Protein AF-A0A9R1CWR4-F1 (afdb_monomer)

Organism: NCBI:txid2854755

Sequence (150 aa):
MGAYIARQPNGLLCRFSSSVDAVTHYNYSEEEYIELCAERAREEARRNLQDPHFIKPFDRVVDDVRFDNITYEEWVKQAGEMGYTEPDWKFKPGDWVIVHSDNDNTDGHEGKVWKSSKDKDGRIRVEVFIEELEGSWLFDESELTIKDEP

Structure (mmCIF, N/CA/C/O backbone):
data_AF-A0A9R1CWR4-F1
#
_entry.id   AF-A0A9R1CWR4-F1
#
loop_
_atom_site.group_PDB
_atom_site.id
_atom_site.type_symbol
_atom_site.label_atom_id
_atom_site.label_alt_id
_atom_site.label_comp_id
_atom_site.label_asym_id
_atom_site.label_entity_id
_atom_site.label_seq_id
_atom_site.pdbx_PDB_ins_code
_atom_site.Cartn_x
_atom_site.Cartn_y
_atom_site.Cartn_z
_atom_site.occupancy
_atom_site.B_iso_or_equiv
_atom_site.auth_seq_id
_atom_site.auth_comp_id
_atom_site.auth_asym_id
_atom_site.auth_atom_id
_atom_site.pdbx_PDB_model_num
ATOM 1 N N . MET A 1 1 ? -23.815 3.419 8.823 1.00 53.97 1 MET A N 1
ATOM 2 C CA . MET A 1 1 ? -24.052 4.620 9.654 1.00 53.97 1 MET A CA 1
ATOM 3 C C . MET A 1 1 ? -24.084 4.209 11.101 1.00 53.97 1 MET A C 1
ATOM 5 O O . MET A 1 1 ? -24.688 3.192 11.421 1.00 53.97 1 MET A O 1
ATOM 9 N N . GLY A 1 2 ? -23.302 4.934 11.892 1.00 73.19 2 GLY A N 1
ATOM 10 C CA . GLY A 1 2 ? -22.619 4.421 13.065 1.00 73.19 2 GLY A CA 1
ATOM 11 C C . GLY A 1 2 ? -23.254 4.814 14.385 1.00 73.19 2 GLY A C 1
ATOM 12 O O . GLY A 1 2 ? -24.104 5.694 14.476 1.00 73.19 2 GLY A O 1
ATOM 13 N N . ALA A 1 3 ? -22.796 4.111 15.409 1.00 90.88 3 ALA A N 1
ATOM 14 C CA . ALA A 1 3 ? -23.091 4.412 16.792 1.00 90.88 3 ALA A CA 1
ATOM 15 C C . ALA A 1 3 ? -22.647 5.827 17.188 1.00 90.88 3 ALA A C 1
ATOM 17 O O . ALA A 1 3 ? -21.696 6.364 16.619 1.00 90.88 3 ALA A O 1
ATOM 18 N N . TYR A 1 4 ? -23.286 6.383 18.214 1.00 95.25 4 TYR A N 1
ATOM 19 C CA . TYR A 1 4 ? -22.871 7.636 18.844 1.00 95.25 4 TYR A CA 1
ATOM 20 C C . TYR A 1 4 ? -22.778 7.483 20.361 1.00 95.25 4 TYR A C 1
ATOM 22 O O . TYR A 1 4 ? -23.334 6.548 20.948 1.00 95.25 4 TYR A O 1
ATOM 30 N N . ILE A 1 5 ? -22.057 8.416 20.982 1.00 97.12 5 ILE A N 1
ATOM 31 C CA . ILE A 1 5 ? -21.840 8.474 22.426 1.00 97.12 5 ILE A CA 1
ATOM 32 C C . ILE A 1 5 ? -22.670 9.600 23.015 1.00 97.12 5 ILE A C 1
ATOM 34 O O . ILE A 1 5 ? -22.714 10.699 22.466 1.00 97.12 5 ILE A O 1
ATOM 38 N N . ALA A 1 6 ? -23.341 9.314 24.123 1.00 97.38 6 ALA A N 1
ATOM 39 C CA . ALA A 1 6 ? -24.137 10.278 24.858 1.00 97.38 6 ALA A CA 1
ATOM 40 C C . ALA A 1 6 ? -23.720 10.288 26.327 1.00 97.38 6 ALA A C 1
ATOM 42 O O . ALA A 1 6 ? -23.384 9.249 26.902 1.00 97.38 6 ALA A O 1
ATOM 43 N N . ARG A 1 7 ? -23.773 11.472 26.939 1.00 98.19 7 ARG A N 1
ATOM 44 C CA . ARG A 1 7 ? -23.628 11.609 28.385 1.00 98.19 7 ARG A CA 1
ATOM 45 C C . ARG A 1 7 ? -24.960 11.270 29.048 1.00 98.19 7 ARG A C 1
ATOM 47 O O . ARG A 1 7 ? -26.018 11.740 28.634 1.00 98.19 7 ARG A O 1
ATOM 54 N N . GLN A 1 8 ? -24.897 10.425 30.057 1.00 97.94 8 GLN A N 1
ATOM 55 C CA . GLN A 1 8 ? -26.029 9.955 30.830 1.00 97.94 8 GLN A CA 1
ATOM 56 C C . GLN A 1 8 ? -26.412 10.969 31.920 1.00 97.94 8 GLN A C 1
ATOM 58 O O . GLN A 1 8 ? -25.582 11.789 32.320 1.00 97.94 8 GLN A O 1
ATOM 63 N N . PRO A 1 9 ? -27.632 10.880 32.486 1.00 98.25 9 PRO A N 1
ATOM 64 C CA . PRO A 1 9 ? -28.046 11.730 33.606 1.00 98.25 9 PRO A CA 1
ATOM 65 C C . PRO A 1 9 ? -27.160 11.620 34.858 1.00 98.25 9 PRO A C 1
ATOM 67 O O . PRO A 1 9 ? -27.104 12.557 35.646 1.00 98.25 9 PRO A O 1
ATOM 70 N N . ASN A 1 10 ? -26.461 10.495 35.043 1.00 97.25 10 ASN A N 1
ATOM 71 C CA . ASN A 1 10 ? -25.510 10.281 36.141 1.00 97.25 10 ASN A CA 1
ATOM 72 C C . ASN A 1 10 ? -24.095 10.836 35.845 1.00 97.25 10 ASN A C 1
ATOM 74 O O . ASN A 1 10 ? -23.200 10.665 36.666 1.00 97.25 10 ASN A O 1
ATOM 78 N N . GLY A 1 11 ? -23.880 11.475 34.688 1.00 97.25 11 GLY A N 1
ATOM 79 C CA . GLY A 1 11 ? -22.600 12.056 34.267 1.00 97.25 11 GLY A CA 1
ATOM 80 C C . GLY A 1 11 ? -21.670 11.122 33.480 1.00 97.25 11 GLY A C 1
ATOM 81 O O . GLY A 1 11 ? -20.752 11.622 32.823 1.00 97.25 11 GLY A O 1
ATOM 82 N N . LEU A 1 12 ? -21.929 9.809 33.490 1.00 98.31 12 LEU A N 1
ATOM 83 C CA . LEU A 1 12 ? -21.162 8.791 32.762 1.00 98.31 12 LEU A CA 1
ATOM 84 C C . LEU A 1 12 ? -21.558 8.735 31.279 1.00 98.31 12 LEU A C 1
ATOM 86 O O . LEU A 1 12 ? -22.440 9.461 30.821 1.00 98.31 12 LEU A O 1
ATOM 90 N N . LEU A 1 13 ? -20.896 7.885 30.503 1.00 98.31 13 LEU A N 1
ATOM 91 C CA . LEU A 1 13 ? -21.118 7.715 29.072 1.00 98.31 13 LEU A CA 1
ATOM 92 C C . LEU A 1 13 ? -21.941 6.464 28.757 1.00 98.31 13 LEU A C 1
ATOM 94 O O . LEU A 1 13 ? -21.859 5.430 29.427 1.00 98.31 13 LEU A O 1
ATOM 98 N N . CYS A 1 14 ? -22.702 6.542 27.669 1.00 97.62 14 CYS A N 1
ATOM 99 C CA . CYS A 1 14 ? -23.254 5.382 26.988 1.00 97.62 14 CYS A CA 1
ATOM 100 C C . CYS A 1 14 ? -23.054 5.458 25.474 1.00 97.62 14 CYS A C 1
ATOM 102 O O . CYS A 1 14 ? -22.902 6.533 24.897 1.00 97.62 14 CYS A O 1
ATOM 104 N N . ARG A 1 15 ? -23.086 4.293 24.827 1.00 96.56 15 ARG A N 1
ATOM 105 C CA . ARG A 1 15 ? -23.042 4.127 23.375 1.00 96.56 15 ARG A CA 1
ATOM 106 C C . ARG A 1 15 ? -24.380 3.611 22.873 1.00 96.56 15 ARG A C 1
ATOM 108 O O . ARG A 1 15 ? -24.766 2.494 23.221 1.00 96.56 15 ARG A O 1
ATOM 115 N N . PHE A 1 16 ? -25.036 4.382 22.014 1.00 96.75 16 PHE A N 1
ATOM 116 C CA . PHE A 1 16 ? -26.197 3.936 21.247 1.00 96.75 16 PHE A CA 1
ATOM 117 C C . PHE A 1 16 ? -25.746 3.394 19.894 1.00 96.75 16 PHE A C 1
ATOM 119 O O . PHE A 1 16 ? -24.901 3.998 19.236 1.00 96.75 16 PHE A O 1
ATOM 126 N N . SER A 1 17 ? -26.301 2.262 19.472 1.00 95.94 17 SER A N 1
ATOM 127 C CA . SER A 1 17 ? -25.960 1.601 18.217 1.00 95.94 17 SER A CA 1
ATOM 128 C C . SER A 1 17 ? -27.175 1.510 17.307 1.00 95.94 17 SER A C 1
ATOM 130 O O . SER A 1 17 ? -28.089 0.745 17.590 1.00 95.94 17 SER A O 1
ATOM 132 N N . SER A 1 18 ? -27.126 2.200 16.169 1.00 95.50 18 SER A N 1
ATOM 133 C CA . SER A 1 18 ? -28.131 2.120 15.097 1.00 95.50 18 SER A CA 1
ATOM 134 C C . SER A 1 18 ? -28.237 0.735 14.449 1.00 95.50 18 SER A C 1
ATOM 136 O O . SER A 1 18 ? -29.243 0.423 13.834 1.00 95.50 18 SER A O 1
ATOM 138 N N . SER A 1 19 ? -27.217 -0.122 14.567 1.00 94.00 19 SER A N 1
ATOM 139 C CA . SER A 1 19 ? -27.293 -1.499 14.047 1.00 94.00 19 SER A CA 1
ATOM 140 C C . SER A 1 19 ? -28.264 -2.393 14.824 1.00 94.00 19 SER A C 1
ATOM 142 O O . SER A 1 19 ? -28.707 -3.403 14.292 1.00 94.00 19 SER A O 1
ATOM 144 N N . VAL A 1 20 ? -28.532 -2.067 16.091 1.00 94.12 20 VAL A N 1
ATOM 145 C CA . VAL A 1 20 ? -29.401 -2.855 16.987 1.00 94.12 20 VAL A CA 1
ATOM 146 C C . VAL A 1 20 ? -30.463 -1.985 17.664 1.00 94.12 20 VAL A C 1
ATOM 148 O O . VAL A 1 20 ? -31.127 -2.445 18.585 1.00 94.12 20 VAL A O 1
ATOM 151 N N . ASP A 1 21 ? -30.564 -0.719 17.249 1.00 95.12 21 ASP A N 1
ATOM 152 C CA . ASP A 1 21 ? -31.439 0.320 17.801 1.00 95.12 21 ASP A CA 1
ATOM 153 C C . ASP A 1 21 ? -31.477 0.376 19.338 1.00 95.12 21 ASP A C 1
ATOM 155 O O . ASP A 1 21 ? -32.515 0.609 19.958 1.00 95.12 21 ASP A O 1
ATOM 159 N N . ALA A 1 22 ? -30.321 0.161 19.974 1.00 96.62 22 ALA A N 1
ATOM 160 C CA . ALA A 1 22 ? -30.223 0.023 21.422 1.00 96.62 22 ALA A CA 1
ATOM 161 C C . ALA A 1 22 ? -28.911 0.568 22.000 1.00 96.62 22 ALA A C 1
ATOM 163 O O . ALA A 1 22 ? -27.894 0.722 21.313 1.00 96.62 22 ALA A O 1
ATOM 164 N N . VAL A 1 23 ? -28.931 0.831 23.310 1.00 96.69 23 VAL A N 1
ATOM 165 C CA . VAL A 1 23 ? -27.729 1.125 24.098 1.00 96.69 23 VAL A CA 1
ATOM 166 C C . VAL A 1 23 ? -26.941 -0.167 24.299 1.00 96.69 23 VAL A C 1
ATOM 168 O O . VAL A 1 23 ? -27.476 -1.144 24.810 1.00 96.69 23 VAL A O 1
ATOM 171 N N . THR A 1 24 ? -25.664 -0.173 23.914 1.00 94.69 24 THR A N 1
ATOM 172 C CA . THR A 1 24 ? -24.816 -1.379 23.974 1.00 94.69 24 THR A CA 1
ATOM 173 C C . THR A 1 24 ? -23.740 -1.314 25.058 1.00 94.69 24 THR A C 1
ATOM 175 O O . THR A 1 24 ? -23.242 -2.345 25.481 1.00 94.69 24 THR A O 1
ATOM 178 N N . HIS A 1 25 ? -23.348 -0.110 25.479 1.00 94.75 25 HIS A N 1
ATOM 179 C CA . HIS A 1 25 ? -22.394 0.133 26.570 1.00 94.75 25 HIS A CA 1
ATOM 180 C C . HIS A 1 25 ? -22.926 1.321 27.356 1.00 94.75 25 HIS A C 1
ATOM 182 O O . HIS A 1 25 ? -23.370 2.291 26.743 1.00 94.75 25 HIS A O 1
ATOM 188 N N . TYR A 1 26 ? -22.942 1.247 28.678 1.00 97.19 26 TYR A N 1
ATOM 189 C CA . TYR A 1 26 ? -23.555 2.258 29.533 1.00 97.19 26 TYR A CA 1
ATOM 190 C C . TYR A 1 26 ? -22.841 2.306 30.880 1.00 97.19 26 TYR A C 1
ATOM 192 O O . TYR A 1 26 ? -22.257 1.307 31.287 1.00 97.19 26 TYR A O 1
ATOM 200 N N . ASN A 1 27 ? -22.916 3.451 31.561 1.00 97.69 27 ASN A N 1
ATOM 201 C CA . ASN A 1 27 ? -22.202 3.724 32.810 1.00 97.69 27 ASN A CA 1
ATOM 202 C C . ASN A 1 27 ? -20.674 3.625 32.676 1.00 97.69 27 ASN A C 1
ATOM 204 O O . ASN A 1 27 ? -20.017 3.173 33.604 1.00 97.69 27 ASN A O 1
ATOM 208 N N . TYR A 1 28 ? -20.124 4.043 31.538 1.00 97.44 28 TYR A N 1
ATOM 209 C CA . TYR A 1 28 ? -18.676 4.092 31.338 1.00 97.44 28 TYR A CA 1
ATOM 210 C C . TYR A 1 28 ? -18.118 5.450 31.773 1.00 97.44 28 TYR A C 1
ATOM 212 O O . TYR A 1 28 ? -18.699 6.487 31.445 1.00 97.44 28 TYR A O 1
ATOM 220 N N . SER A 1 29 ? -16.972 5.472 32.448 1.00 97.94 29 SER A N 1
ATOM 221 C CA . SER A 1 29 ? -16.134 6.672 32.510 1.00 97.94 29 SER A CA 1
ATOM 222 C C . SER A 1 29 ? -15.558 7.000 31.124 1.00 97.94 29 SER A C 1
ATOM 224 O O . SER A 1 29 ? -15.660 6.214 30.174 1.00 97.94 29 SER A O 1
ATOM 226 N N . GLU A 1 30 ? -14.955 8.180 30.983 1.00 96.88 30 GLU A N 1
ATOM 227 C CA . GLU A 1 30 ? -14.272 8.547 29.739 1.00 96.88 30 GLU A CA 1
ATOM 228 C C . GLU A 1 30 ? -13.089 7.597 29.470 1.00 96.88 30 GLU A C 1
ATOM 230 O O . GLU A 1 30 ? -12.936 7.100 28.355 1.00 96.88 30 GLU A O 1
ATOM 235 N N . GLU A 1 31 ? -12.326 7.248 30.508 1.00 97.94 31 GLU A N 1
ATOM 236 C CA . GLU A 1 31 ? -11.199 6.311 30.458 1.00 97.94 31 GLU A CA 1
ATOM 237 C C . GLU A 1 31 ? -11.637 4.885 30.120 1.00 97.94 31 GLU A C 1
ATOM 239 O O . GLU A 1 31 ? -11.027 4.249 29.263 1.00 97.94 31 GLU A O 1
ATOM 244 N N . GLU A 1 32 ? -12.709 4.382 30.741 1.00 97.50 32 GLU A N 1
ATOM 245 C CA . GLU A 1 32 ? -13.233 3.047 30.431 1.00 97.50 32 GLU A CA 1
ATOM 246 C C . GLU A 1 32 ? -13.685 2.964 28.967 1.00 97.50 32 GLU A C 1
ATOM 248 O O . GLU A 1 32 ? -13.500 1.941 28.304 1.00 97.50 32 GLU A O 1
ATOM 253 N N . TYR A 1 33 ? -14.282 4.040 28.438 1.00 95.44 33 TYR A N 1
ATOM 254 C CA . TYR A 1 33 ? -14.708 4.076 27.043 1.00 95.44 33 TYR A CA 1
ATOM 255 C C . TYR A 1 33 ? -13.508 4.124 26.083 1.00 95.44 33 TYR A C 1
ATOM 257 O O . TYR A 1 33 ? -13.517 3.443 25.052 1.00 95.44 33 TYR A O 1
ATOM 265 N N . ILE A 1 34 ? -12.463 4.886 26.425 1.00 97.44 34 ILE A N 1
ATOM 266 C CA . ILE A 1 34 ? -11.194 4.904 25.685 1.00 97.44 34 ILE A CA 1
ATOM 267 C C . ILE A 1 34 ? -10.560 3.511 25.674 1.00 97.44 34 ILE A C 1
ATOM 269 O O . ILE A 1 34 ? -10.184 3.035 24.601 1.00 97.44 34 ILE A O 1
ATOM 273 N N . GLU A 1 35 ? -10.490 2.830 26.820 1.00 97.75 35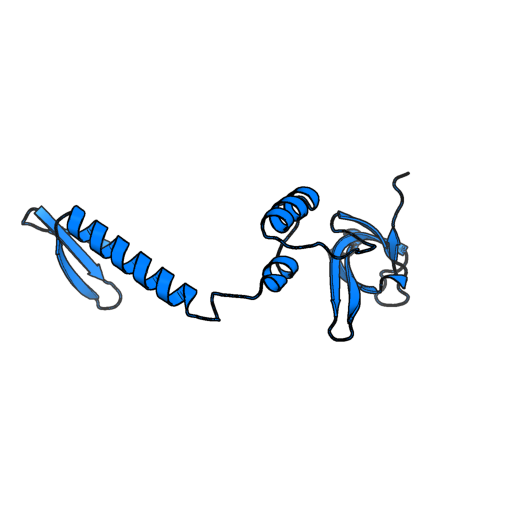 GLU A N 1
ATOM 274 C CA . GLU A 1 35 ? -9.886 1.496 26.897 1.00 97.75 35 GLU A CA 1
ATOM 275 C C . GLU A 1 35 ? -10.683 0.472 26.083 1.00 97.75 35 GLU A C 1
ATOM 277 O O . GLU A 1 35 ? -10.090 -0.292 25.326 1.00 97.75 35 GLU A O 1
ATOM 282 N N . LEU A 1 36 ? -12.020 0.524 26.122 1.00 93.94 36 LEU A N 1
ATOM 283 C CA . LEU A 1 36 ? -12.873 -0.305 25.263 1.00 93.94 36 LEU A CA 1
ATOM 284 C C . LEU A 1 36 ? -12.558 -0.099 23.771 1.00 93.94 36 LEU A C 1
ATOM 286 O O . LEU A 1 36 ? -12.534 -1.055 22.992 1.00 93.94 36 LEU A O 1
ATOM 290 N N . CYS A 1 37 ? -12.345 1.149 23.347 1.00 95.12 37 CYS A N 1
ATOM 291 C CA . CYS A 1 37 ? -11.997 1.453 21.959 1.00 95.12 37 CYS A CA 1
ATOM 292 C C . CYS A 1 37 ? -10.597 0.939 21.609 1.00 95.12 37 CYS A C 1
ATOM 294 O O . CYS A 1 37 ? -10.408 0.361 20.538 1.00 95.12 37 CYS A O 1
ATOM 296 N N . ALA A 1 38 ? -9.638 1.105 22.519 1.00 97.62 38 ALA A N 1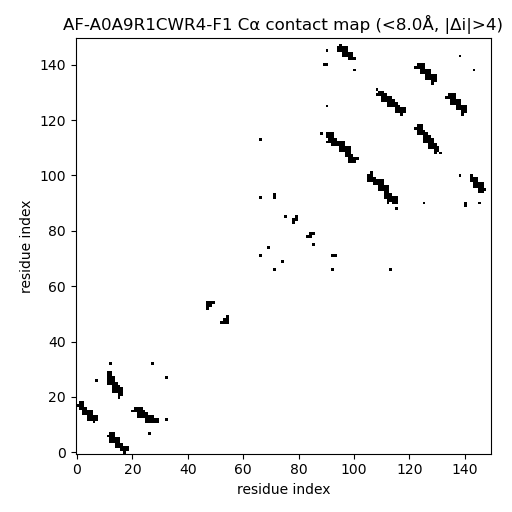
ATOM 297 C CA . ALA A 1 38 ? -8.278 0.622 22.345 1.00 97.62 38 ALA A CA 1
ATOM 298 C C . ALA A 1 38 ? -8.229 -0.911 22.266 1.00 97.62 38 ALA A C 1
ATOM 300 O O . ALA A 1 38 ? -7.575 -1.460 21.382 1.00 97.62 38 ALA A O 1
ATOM 301 N N . GLU A 1 39 ? -8.951 -1.618 23.136 1.00 97.19 39 GLU A N 1
ATOM 302 C CA . GLU A 1 39 ? -9.062 -3.077 23.109 1.00 97.19 39 GLU A CA 1
ATOM 303 C C . GLU A 1 39 ? -9.655 -3.568 21.786 1.00 97.19 39 GLU A C 1
ATOM 305 O O . GLU A 1 39 ? -9.060 -4.427 21.134 1.00 97.19 39 GLU A O 1
ATOM 310 N N . ARG A 1 40 ? -10.751 -2.957 21.321 1.00 94.62 40 ARG A N 1
ATOM 311 C CA . ARG A 1 40 ? -11.352 -3.294 20.022 1.00 94.62 40 ARG A CA 1
ATOM 312 C C . ARG A 1 40 ? -10.402 -3.085 18.854 1.00 94.62 40 ARG A C 1
ATOM 314 O O . ARG A 1 40 ? -10.284 -3.975 18.017 1.00 94.62 40 ARG A O 1
ATOM 321 N N . ALA A 1 41 ? -9.709 -1.949 18.814 1.00 96.88 41 ALA A N 1
ATOM 322 C CA . ALA A 1 41 ? -8.733 -1.668 17.768 1.00 96.88 41 ALA A CA 1
ATOM 323 C C . ALA A 1 41 ? -7.576 -2.683 17.790 1.00 96.88 41 ALA A C 1
ATOM 325 O O . ALA A 1 41 ? -7.135 -3.145 16.739 1.00 96.88 41 ALA A O 1
ATOM 326 N N . ARG A 1 42 ? -7.113 -3.093 18.981 1.00 98.19 42 ARG A N 1
ATOM 327 C CA . ARG A 1 42 ? -6.090 -4.142 19.128 1.00 98.19 42 ARG A CA 1
ATOM 328 C C . ARG A 1 42 ? -6.599 -5.505 18.660 1.00 98.19 42 ARG A C 1
ATOM 330 O O . ARG A 1 42 ? -5.853 -6.228 18.003 1.00 98.19 42 ARG A O 1
ATOM 337 N N . GLU A 1 43 ? -7.832 -5.881 18.992 1.00 97.25 43 GLU A N 1
ATOM 338 C CA . GLU A 1 43 ? -8.436 -7.125 18.504 1.00 97.25 43 GLU A CA 1
ATOM 339 C C . GLU A 1 43 ? -8.588 -7.135 16.986 1.00 97.25 43 GLU A C 1
ATOM 341 O O . GLU A 1 43 ? -8.241 -8.125 16.345 1.00 97.25 43 GLU A O 1
ATOM 346 N N . GLU A 1 44 ? -9.088 -6.044 16.410 1.00 96.38 44 GLU A N 1
ATOM 347 C CA . GLU A 1 44 ? -9.233 -5.892 14.965 1.00 96.38 44 GLU A CA 1
ATOM 348 C C . GLU A 1 44 ? -7.876 -5.984 14.267 1.00 96.38 44 GLU A C 1
ATOM 350 O O . GLU A 1 44 ? -7.719 -6.781 13.346 1.00 96.38 44 GLU A O 1
ATOM 355 N N . ALA A 1 45 ? -6.859 -5.281 14.774 1.00 97.06 45 ALA A N 1
ATOM 356 C CA . ALA A 1 45 ? -5.499 -5.383 14.259 1.00 97.06 45 ALA A CA 1
ATOM 357 C C . ALA A 1 45 ? -4.979 -6.829 14.305 1.00 97.06 45 ALA A C 1
ATOM 359 O O . ALA A 1 45 ? -4.441 -7.320 13.317 1.00 97.06 45 ALA A O 1
ATOM 360 N N . ARG A 1 46 ? -5.185 -7.553 15.416 1.00 97.06 46 ARG A N 1
ATOM 361 C CA . ARG A 1 46 ? -4.801 -8.973 15.522 1.00 97.06 46 ARG A CA 1
ATOM 362 C C . ARG A 1 46 ? -5.531 -9.849 14.506 1.00 97.06 46 ARG A C 1
ATOM 364 O O . ARG A 1 46 ? -4.893 -10.718 13.922 1.00 97.06 46 ARG A O 1
ATOM 371 N N . ARG A 1 47 ? -6.835 -9.633 14.292 1.00 96.12 47 ARG A N 1
ATOM 372 C CA . ARG A 1 47 ? -7.617 -10.371 13.285 1.00 96.12 47 ARG A CA 1
ATOM 373 C C . ARG A 1 47 ? -7.094 -10.092 11.879 1.00 96.12 47 ARG A C 1
ATOM 375 O O . ARG A 1 47 ? -6.833 -11.040 11.150 1.00 96.12 47 ARG A O 1
ATOM 382 N N . ASN A 1 48 ? -6.850 -8.828 11.540 1.00 96.06 48 ASN A N 1
ATOM 383 C CA . ASN A 1 48 ? -6.312 -8.442 10.235 1.00 96.06 48 ASN A CA 1
ATOM 384 C C . ASN A 1 48 ? -4.937 -9.080 9.989 1.00 96.06 48 ASN A C 1
ATOM 386 O O . ASN A 1 48 ? -4.692 -9.613 8.915 1.00 96.06 48 ASN A O 1
ATOM 390 N N . LEU A 1 49 ? -4.061 -9.108 10.998 1.00 96.19 49 LEU A N 1
ATOM 391 C CA . LEU A 1 49 ? -2.744 -9.751 10.892 1.00 96.19 49 LEU A CA 1
ATOM 392 C C . LEU A 1 49 ? -2.809 -11.281 10.715 1.00 96.19 49 LEU A C 1
ATOM 394 O O . LEU A 1 49 ? -1.831 -11.880 10.274 1.00 96.19 49 LEU A O 1
ATOM 398 N N . GLN A 1 50 ? -3.923 -11.923 11.072 1.00 94.19 50 GLN A N 1
ATOM 399 C CA . GLN A 1 50 ? -4.130 -13.369 10.924 1.00 94.19 50 GLN A CA 1
ATOM 400 C C . GLN A 1 50 ? -4.885 -13.743 9.645 1.00 94.19 50 GLN A C 1
ATOM 402 O O . GLN A 1 50 ? -4.924 -14.919 9.286 1.00 94.19 50 GLN A O 1
ATOM 407 N N . ASP A 1 51 ? -5.490 -12.770 8.968 1.00 93.12 51 ASP A N 1
ATOM 408 C CA . ASP A 1 51 ? -6.315 -12.987 7.789 1.00 93.12 51 ASP A CA 1
ATOM 409 C C . ASP A 1 51 ? -5.492 -12.750 6.500 1.00 93.12 51 ASP A C 1
ATOM 411 O O . ASP A 1 51 ? -5.068 -11.620 6.225 1.00 93.12 51 ASP A O 1
ATOM 415 N N . PRO A 1 52 ? -5.289 -13.783 5.654 1.00 90.06 52 PRO A N 1
ATOM 416 C CA . PRO A 1 52 ? -4.606 -13.658 4.359 1.00 90.06 52 PRO A CA 1
ATOM 417 C C . PRO A 1 52 ? -5.295 -12.694 3.376 1.00 90.06 52 PRO A C 1
ATOM 419 O O . PRO A 1 52 ? -4.742 -12.318 2.334 1.00 90.06 52 PRO A O 1
ATOM 422 N N . HIS A 1 53 ? -6.537 -12.294 3.653 1.00 90.44 53 HIS A N 1
ATOM 423 C CA . HIS A 1 53 ? -7.179 -11.223 2.915 1.00 90.44 53 HIS A CA 1
ATOM 424 C C . HIS A 1 53 ? -6.481 -9.876 3.141 1.00 90.44 53 HIS A C 1
ATOM 426 O O . HIS A 1 53 ? -6.336 -9.124 2.180 1.00 90.44 53 HIS A O 1
ATOM 432 N N . PHE A 1 54 ? -6.003 -9.604 4.355 1.00 92.25 54 PHE A N 1
ATOM 433 C CA . PHE A 1 54 ? -5.356 -8.342 4.719 1.00 92.25 54 PHE A CA 1
ATOM 434 C C . PHE A 1 54 ? -3.829 -8.410 4.628 1.00 92.25 54 PHE A C 1
ATOM 436 O O . PHE A 1 54 ? -3.198 -7.408 4.303 1.00 92.25 54 PHE A O 1
ATOM 443 N N . ILE A 1 55 ? -3.228 -9.584 4.846 1.00 94.44 55 ILE A N 1
ATOM 444 C CA . ILE A 1 55 ? -1.786 -9.792 4.660 1.00 94.44 55 ILE A CA 1
ATOM 445 C C . ILE A 1 55 ? -1.516 -10.340 3.262 1.00 94.44 55 ILE A C 1
ATOM 447 O O . ILE A 1 55 ? -1.673 -11.531 2.994 1.00 94.44 55 ILE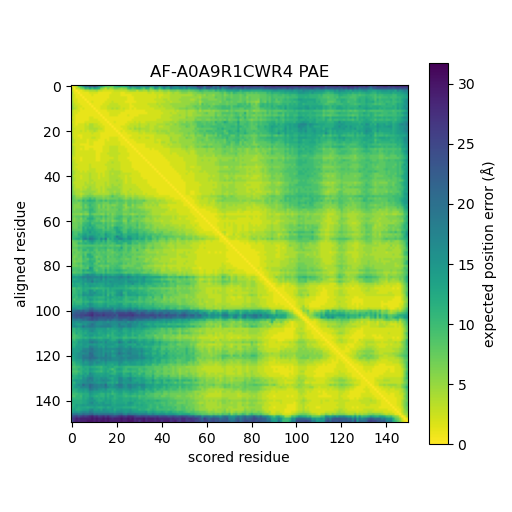 A O 1
ATOM 451 N N . LYS A 1 56 ? -1.117 -9.447 2.353 1.00 91.25 56 LYS A N 1
ATOM 452 C CA . LYS A 1 56 ? -0.754 -9.785 0.972 1.00 91.25 56 LYS A CA 1
ATOM 453 C C . LYS A 1 56 ? 0.757 -9.992 0.812 1.00 91.25 56 LYS A C 1
ATOM 455 O O . LYS A 1 56 ? 1.529 -9.409 1.572 1.00 91.25 56 LYS A O 1
ATOM 460 N N . PRO A 1 57 ? 1.192 -10.786 -0.186 1.00 91.69 57 PRO A N 1
ATOM 461 C CA . PRO A 1 57 ? 2.591 -10.812 -0.609 1.00 91.69 57 PRO A CA 1
ATOM 462 C C . PRO A 1 57 ? 3.075 -9.414 -1.006 1.00 91.69 57 PRO A C 1
ATOM 464 O O . PRO A 1 57 ? 2.301 -8.644 -1.575 1.00 91.69 57 PRO A O 1
ATOM 467 N N . PHE A 1 58 ? 4.352 -9.113 -0.755 1.00 90.75 58 PHE A N 1
ATOM 468 C CA . PHE A 1 58 ? 4.930 -7.801 -1.065 1.00 90.75 58 PHE A CA 1
ATOM 469 C C . PHE A 1 58 ? 4.876 -7.460 -2.561 1.00 90.75 58 PHE A C 1
ATOM 471 O O . PHE A 1 58 ? 4.692 -6.299 -2.904 1.00 90.75 58 PHE A O 1
ATOM 478 N N . ASP A 1 59 ? 4.915 -8.461 -3.443 1.00 86.31 59 ASP A N 1
ATOM 479 C CA . ASP A 1 59 ? 4.777 -8.272 -4.895 1.00 86.31 59 ASP A CA 1
ATOM 480 C C . ASP A 1 59 ? 3.500 -7.504 -5.273 1.00 86.31 59 ASP A C 1
ATOM 482 O O . ASP A 1 59 ? 3.498 -6.738 -6.229 1.00 86.31 59 ASP A O 1
ATOM 486 N N . ARG A 1 60 ? 2.427 -7.616 -4.472 1.00 88.31 60 ARG A N 1
ATOM 487 C CA . ARG A 1 60 ? 1.211 -6.811 -4.673 1.00 88.31 60 ARG A CA 1
ATOM 488 C C . ARG A 1 60 ? 1.456 -5.320 -4.493 1.00 88.31 60 ARG A C 1
ATOM 490 O O . ARG A 1 60 ? 0.877 -4.530 -5.221 1.00 88.31 60 ARG A O 1
ATOM 497 N N . VAL A 1 61 ? 2.315 -4.937 -3.552 1.00 90.00 61 VAL A N 1
ATOM 498 C CA . VAL A 1 61 ? 2.708 -3.536 -3.370 1.00 90.00 61 VAL A CA 1
ATOM 499 C C . VAL A 1 61 ? 3.450 -3.051 -4.611 1.00 90.00 61 VAL A C 1
ATOM 501 O O . VAL A 1 61 ? 3.120 -1.991 -5.125 1.00 90.00 61 VAL A O 1
ATOM 504 N N . VAL A 1 62 ? 4.392 -3.844 -5.128 1.00 86.12 62 VAL A N 1
ATOM 505 C CA . VAL A 1 62 ? 5.138 -3.514 -6.354 1.00 86.12 62 VAL A CA 1
ATOM 506 C C . VAL A 1 62 ? 4.191 -3.322 -7.546 1.00 86.12 62 VAL A C 1
ATOM 508 O O . VAL A 1 62 ? 4.371 -2.387 -8.320 1.00 86.12 62 VAL A O 1
ATOM 511 N N . ASP A 1 63 ? 3.158 -4.162 -7.662 1.00 82.75 63 ASP A N 1
ATOM 512 C CA . ASP A 1 63 ? 2.159 -4.081 -8.734 1.00 82.75 63 ASP A CA 1
ATOM 513 C C . ASP A 1 63 ? 1.208 -2.877 -8.615 1.00 82.75 63 ASP A C 1
ATOM 515 O O . ASP A 1 63 ? 0.791 -2.334 -9.647 1.00 82.75 63 ASP A O 1
ATOM 519 N N . ASP A 1 64 ? 0.839 -2.509 -7.381 1.00 86.88 64 ASP A N 1
ATOM 520 C CA . ASP A 1 64 ? -0.198 -1.518 -7.064 1.00 86.88 64 ASP A CA 1
ATOM 521 C C . ASP A 1 64 ? 0.353 -0.094 -6.856 1.00 86.88 64 ASP A C 1
ATOM 523 O O . ASP A 1 64 ? -0.419 0.873 -6.902 1.00 86.88 64 ASP A O 1
ATOM 527 N N . VAL A 1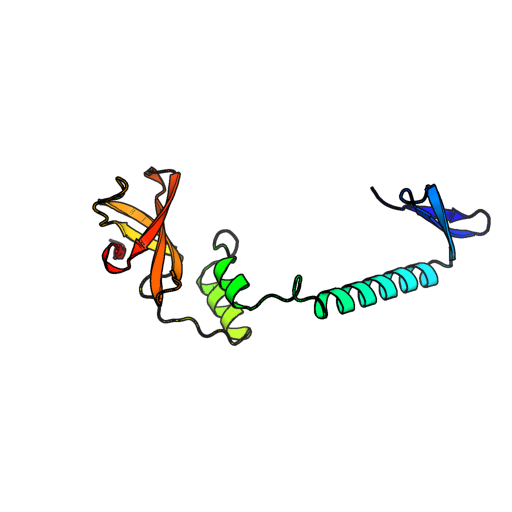 65 ? 1.661 0.061 -6.609 1.00 88.06 65 VAL A N 1
ATOM 528 C CA . VAL A 1 65 ? 2.305 1.376 -6.476 1.00 88.06 65 VAL A CA 1
ATOM 529 C C . VAL A 1 65 ? 2.081 2.189 -7.748 1.00 88.06 65 VAL A C 1
ATOM 531 O O . VAL A 1 65 ? 2.308 1.739 -8.870 1.00 88.06 65 VAL A O 1
ATOM 534 N N . ARG A 1 66 ? 1.632 3.431 -7.551 1.00 80.75 66 ARG A N 1
ATOM 535 C CA . ARG A 1 66 ? 1.449 4.409 -8.623 1.00 80.75 66 ARG A CA 1
ATOM 536 C C . ARG A 1 66 ? 2.419 5.552 -8.432 1.00 80.75 66 ARG A C 1
ATOM 538 O O . ARG A 1 66 ? 2.478 6.138 -7.350 1.00 80.75 66 ARG A O 1
ATOM 545 N N . PHE A 1 67 ? 3.102 5.910 -9.508 1.00 84.19 67 PHE A N 1
ATOM 546 C CA . PHE A 1 67 ? 4.114 6.962 -9.503 1.00 84.19 67 PHE A CA 1
ATOM 547 C C . PHE A 1 67 ? 3.529 8.381 -9.635 1.00 84.19 67 PHE A C 1
ATOM 549 O O . PHE A 1 67 ? 4.261 9.344 -9.834 1.00 84.19 67 PHE A O 1
ATOM 556 N N . ASP A 1 68 ? 2.209 8.522 -9.470 1.00 81.50 68 ASP A N 1
ATOM 557 C CA . ASP A 1 68 ? 1.520 9.818 -9.396 1.00 81.50 68 ASP A CA 1
ATOM 558 C C . ASP A 1 68 ? 1.767 10.531 -8.055 1.00 81.50 68 ASP A C 1
ATOM 560 O O . ASP A 1 68 ? 1.725 11.756 -7.974 1.00 81.50 68 ASP A O 1
ATOM 564 N N . ASN A 1 69 ? 1.994 9.756 -6.985 1.00 85.50 69 ASN A N 1
ATOM 565 C CA . ASN A 1 69 ? 2.114 10.258 -5.608 1.00 85.50 69 ASN A CA 1
ATOM 566 C C . ASN A 1 69 ? 3.504 10.036 -4.991 1.00 85.50 69 ASN A C 1
ATOM 568 O O . ASN A 1 69 ? 3.749 10.473 -3.868 1.00 85.50 69 ASN A O 1
ATOM 572 N N . ILE A 1 70 ? 4.386 9.322 -5.690 1.00 89.31 70 ILE A N 1
ATOM 573 C CA . ILE A 1 70 ? 5.759 9.035 -5.275 1.00 89.31 70 ILE A CA 1
ATOM 574 C C . ILE A 1 70 ? 6.631 8.954 -6.523 1.00 89.31 70 ILE A C 1
ATOM 576 O O . ILE A 1 70 ? 6.221 8.372 -7.527 1.00 89.31 70 ILE A O 1
ATOM 580 N N . THR A 1 71 ? 7.829 9.529 -6.483 1.00 89.19 71 THR A N 1
ATOM 581 C CA . THR A 1 71 ? 8.772 9.349 -7.591 1.00 89.19 71 THR A CA 1
ATOM 582 C C . THR A 1 71 ? 9.334 7.929 -7.589 1.00 89.19 71 THR A C 1
ATOM 584 O O . THR A 1 71 ? 9.385 7.253 -6.559 1.00 89.19 71 THR A O 1
ATOM 587 N N . TYR A 1 72 ? 9.793 7.460 -8.746 1.00 88.31 72 TYR A N 1
ATOM 588 C CA . TYR A 1 72 ? 10.398 6.137 -8.839 1.00 88.31 72 TYR A CA 1
ATOM 589 C C . TYR A 1 72 ? 11.651 5.998 -7.953 1.00 88.31 72 TYR A C 1
ATOM 591 O O . TYR A 1 72 ? 11.799 4.998 -7.256 1.00 88.31 72 TYR A O 1
ATOM 599 N N . GLU A 1 73 ? 12.498 7.028 -7.877 1.00 89.56 73 GLU A N 1
ATOM 600 C CA . GLU A 1 73 ? 13.685 7.035 -7.008 1.00 89.56 73 GLU A CA 1
ATOM 601 C C . GLU A 1 73 ? 13.330 6.934 -5.516 1.00 89.56 73 GLU A C 1
ATOM 603 O O . GLU A 1 73 ? 13.948 6.170 -4.767 1.00 89.56 73 GLU A O 1
ATOM 608 N N . GLU A 1 74 ? 12.313 7.678 -5.070 1.00 92.94 74 GLU A N 1
ATOM 609 C CA . GLU A 1 74 ? 11.827 7.607 -3.690 1.00 92.94 74 GLU A CA 1
ATOM 610 C C . GLU A 1 74 ? 11.251 6.229 -3.368 1.00 92.94 74 GLU A C 1
ATOM 612 O O . GLU A 1 74 ? 11.524 5.691 -2.292 1.00 92.94 74 GLU A O 1
ATOM 617 N N . TRP A 1 75 ? 10.494 5.643 -4.300 1.00 91.88 75 TRP A N 1
ATOM 618 C CA . TRP A 1 75 ? 9.980 4.285 -4.162 1.00 91.88 75 TRP A CA 1
ATOM 619 C C . TRP A 1 75 ? 11.114 3.265 -4.041 1.00 91.88 75 TRP A C 1
ATOM 621 O O . TRP A 1 75 ? 11.113 2.479 -3.097 1.00 91.88 75 TRP A O 1
ATOM 631 N N . VAL A 1 76 ? 12.108 3.304 -4.934 1.00 90.19 76 VAL A N 1
ATOM 632 C CA . VAL A 1 76 ? 13.256 2.383 -4.908 1.00 90.19 76 VAL A CA 1
ATOM 633 C C . VAL A 1 76 ? 13.995 2.472 -3.574 1.00 90.19 76 VAL A C 1
ATOM 635 O O . VAL A 1 76 ? 14.333 1.445 -2.984 1.00 90.19 76 VAL A O 1
ATOM 638 N N . LYS A 1 77 ? 14.186 3.685 -3.042 1.00 93.50 77 LYS A N 1
ATOM 639 C CA . LYS A 1 77 ? 14.785 3.874 -1.717 1.00 93.50 77 LYS A CA 1
ATOM 640 C C . LYS A 1 77 ? 13.942 3.232 -0.608 1.00 93.50 77 LYS A C 1
ATOM 642 O O . LYS A 1 77 ? 14.483 2.476 0.196 1.00 93.50 77 LYS A O 1
ATOM 647 N N . GLN A 1 78 ? 12.638 3.512 -0.565 1.00 94.69 78 GLN A N 1
ATOM 648 C CA . GLN A 1 78 ? 11.733 2.959 0.451 1.00 94.69 78 GLN A CA 1
ATOM 649 C C . GLN A 1 78 ? 11.653 1.431 0.371 1.00 94.69 78 GLN A C 1
ATOM 651 O O . GLN A 1 78 ? 11.770 0.749 1.386 1.00 94.69 78 GLN A O 1
ATOM 656 N N . ALA A 1 79 ? 11.498 0.884 -0.832 1.00 92.81 79 ALA A N 1
ATOM 657 C CA . ALA A 1 79 ? 11.455 -0.551 -1.062 1.00 92.81 79 ALA A CA 1
ATOM 658 C C . ALA A 1 79 ? 12.787 -1.213 -0.663 1.00 92.81 79 ALA A C 1
ATOM 660 O O . ALA A 1 79 ? 12.788 -2.266 -0.025 1.00 92.81 79 ALA A O 1
ATOM 661 N N . GLY A 1 80 ? 13.921 -0.561 -0.937 1.00 93.62 80 GLY A N 1
ATOM 662 C CA . GLY A 1 80 ? 15.238 -1.006 -0.483 1.00 93.62 80 GLY A CA 1
ATOM 663 C C . GLY A 1 80 ? 15.352 -1.100 1.043 1.00 93.62 80 GLY A C 1
ATO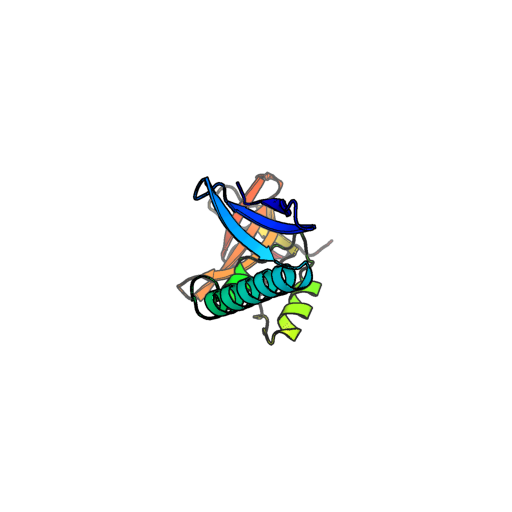M 664 O O . GLY A 1 80 ? 15.876 -2.086 1.558 1.00 93.62 80 GLY A O 1
ATOM 665 N N . GLU A 1 81 ? 14.795 -0.137 1.786 1.00 95.88 81 GLU A N 1
ATOM 666 C CA . GLU A 1 81 ? 14.712 -0.199 3.257 1.00 95.88 81 GLU A CA 1
ATOM 667 C C . GLU A 1 81 ? 13.841 -1.374 3.747 1.00 95.88 81 GLU A C 1
ATOM 669 O O . GLU A 1 81 ? 14.086 -1.921 4.824 1.00 95.88 81 GLU A O 1
ATOM 674 N N . MET A 1 82 ? 12.871 -1.817 2.938 1.00 95.38 82 MET A N 1
ATOM 675 C CA . MET A 1 82 ? 12.047 -3.011 3.183 1.00 95.38 82 MET A CA 1
ATOM 676 C C . MET A 1 82 ? 12.743 -4.323 2.772 1.00 95.38 82 MET A C 1
ATOM 678 O O . MET A 1 82 ? 12.172 -5.401 2.936 1.00 95.38 82 MET A O 1
ATOM 682 N N . GLY A 1 83 ? 13.972 -4.255 2.248 1.00 93.25 83 GLY A N 1
ATOM 683 C CA . GLY A 1 83 ? 14.734 -5.407 1.764 1.00 93.25 83 GLY A CA 1
ATOM 684 C C . GLY A 1 83 ? 14.349 -5.870 0.356 1.00 93.25 83 GLY A C 1
ATOM 685 O O . GLY A 1 83 ? 14.800 -6.931 -0.079 1.00 93.25 83 GLY A O 1
ATOM 686 N N . TYR A 1 84 ? 13.536 -5.098 -0.369 1.00 91.19 84 TYR A N 1
ATOM 687 C CA 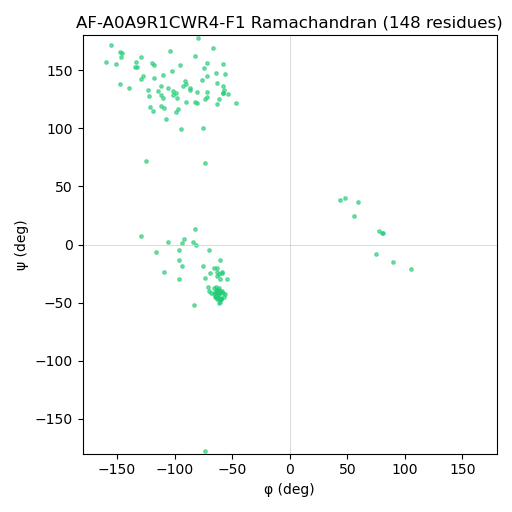. TYR A 1 84 ? 13.245 -5.371 -1.770 1.00 91.19 84 TYR A CA 1
ATOM 688 C C . TYR A 1 84 ? 14.475 -5.065 -2.623 1.00 91.19 84 TYR A C 1
ATOM 690 O O . TYR A 1 84 ? 15.044 -3.976 -2.563 1.00 91.19 84 TYR A O 1
ATOM 698 N N . THR A 1 85 ? 14.884 -6.044 -3.427 1.00 87.94 85 THR A N 1
ATOM 699 C CA . THR A 1 85 ? 15.901 -5.837 -4.455 1.00 87.94 85 THR A CA 1
ATOM 700 C C . THR A 1 85 ? 15.189 -5.649 -5.774 1.00 87.94 85 THR A C 1
ATOM 702 O O . THR A 1 85 ? 14.542 -6.569 -6.274 1.00 87.94 85 THR A O 1
ATOM 705 N N . GLU A 1 86 ? 15.312 -4.447 -6.315 1.00 81.19 86 GLU A N 1
ATOM 706 C CA . GLU A 1 86 ? 14.796 -4.140 -7.632 1.00 81.19 86 GLU A CA 1
ATOM 707 C C . GLU A 1 86 ? 15.408 -5.073 -8.693 1.00 81.19 86 GLU A C 1
ATOM 709 O O . GLU A 1 86 ? 16.633 -5.229 -8.744 1.00 81.19 86 GLU A O 1
ATOM 714 N N . PRO A 1 87 ? 14.579 -5.700 -9.544 1.00 82.62 87 PRO A N 1
ATOM 715 C CA . PRO A 1 87 ? 15.071 -6.390 -10.721 1.00 82.62 87 PRO A CA 1
ATOM 716 C C . PRO A 1 87 ? 15.717 -5.402 -11.692 1.00 82.62 87 PRO A C 1
ATOM 718 O O . PRO A 1 87 ? 15.276 -4.264 -11.817 1.00 82.62 87 PRO A O 1
ATOM 721 N N . ASP A 1 88 ? 16.731 -5.862 -12.418 1.00 84.62 88 ASP A N 1
ATOM 722 C CA . ASP A 1 88 ? 17.429 -5.068 -13.432 1.00 84.62 88 ASP A CA 1
ATOM 723 C C . ASP A 1 88 ? 16.553 -4.896 -14.688 1.00 84.62 88 ASP A C 1
ATOM 725 O O . ASP A 1 88 ? 16.752 -5.544 -15.716 1.00 84.62 88 ASP A O 1
ATOM 729 N N . TRP A 1 89 ? 15.489 -4.100 -14.560 1.00 87.88 89 TRP A N 1
ATOM 730 C CA . TRP A 1 89 ? 14.579 -3.769 -15.648 1.00 87.88 89 TRP A CA 1
ATOM 731 C C . TRP A 1 89 ? 15.269 -2.823 -16.626 1.00 87.88 89 TRP A C 1
ATOM 733 O O . TRP A 1 89 ? 15.798 -1.786 -16.221 1.00 87.88 89 TRP A O 1
ATOM 743 N N . LYS A 1 90 ? 15.199 -3.138 -17.924 1.00 90.38 90 LYS A N 1
ATOM 744 C CA . LYS A 1 90 ? 15.694 -2.245 -18.979 1.00 90.38 90 LYS A CA 1
ATOM 745 C C . LYS A 1 90 ? 14.921 -0.924 -19.011 1.00 90.38 90 LYS A C 1
ATOM 747 O O . LYS A 1 90 ? 15.525 0.120 -19.218 1.00 90.38 90 LYS A O 1
ATOM 752 N N . PHE A 1 91 ? 13.604 -0.996 -18.821 1.00 91.69 91 PHE A N 1
ATOM 753 C CA . PHE A 1 91 ? 12.693 0.146 -18.834 1.00 91.69 91 PHE A CA 1
ATOM 754 C C . PHE A 1 91 ? 12.166 0.406 -17.430 1.00 91.69 91 PHE A C 1
ATOM 756 O O . PHE A 1 91 ? 11.609 -0.494 -16.790 1.00 91.69 91 PHE A O 1
ATOM 763 N N . LYS A 1 92 ? 12.329 1.632 -16.952 1.00 90.19 92 LYS A N 1
ATOM 764 C CA . LYS A 1 92 ? 11.986 2.042 -15.596 1.00 90.19 92 LYS A CA 1
ATOM 765 C C . LYS A 1 92 ? 10.774 2.969 -15.610 1.00 90.19 92 LYS A C 1
ATOM 767 O O . LYS A 1 92 ? 10.614 3.752 -16.545 1.00 90.19 92 LYS A O 1
ATOM 772 N N . PRO A 1 93 ? 9.908 2.904 -14.585 1.00 90.00 93 PRO A N 1
ATOM 773 C CA . PRO A 1 93 ? 8.862 3.894 -14.388 1.00 90.00 93 PRO A CA 1
ATOM 774 C C . PRO A 1 93 ? 9.393 5.321 -14.529 1.00 90.00 93 PRO A C 1
ATOM 776 O O . PRO A 1 93 ? 10.293 5.737 -13.802 1.00 90.00 93 PRO A O 1
ATOM 779 N N . GLY A 1 94 ? 8.813 6.073 -15.457 1.00 88.25 94 GLY A N 1
ATOM 780 C CA . GLY A 1 94 ? 9.231 7.434 -15.767 1.00 88.25 94 GLY A CA 1
ATOM 781 C C . GLY A 1 94 ? 10.001 7.599 -17.073 1.00 88.25 94 GLY A C 1
ATOM 782 O O . GLY A 1 94 ? 9.983 8.712 -17.602 1.00 88.25 94 GLY A O 1
ATOM 783 N N . ASP A 1 95 ? 10.602 6.533 -17.605 1.00 91.62 95 ASP A N 1
ATOM 784 C CA . ASP A 1 95 ? 11.337 6.576 -18.870 1.00 91.62 95 ASP A CA 1
ATOM 785 C C . ASP A 1 95 ? 10.402 6.929 -20.029 1.00 91.62 95 ASP A C 1
ATOM 787 O O . ASP A 1 95 ? 9.282 6.420 -20.126 1.00 91.62 95 ASP A O 1
ATOM 791 N N . TRP A 1 96 ? 10.873 7.778 -20.938 1.00 93.62 96 TRP A N 1
ATOM 792 C CA . TRP A 1 96 ? 10.195 8.013 -22.207 1.00 93.62 96 TRP A CA 1
ATOM 793 C C . TRP A 1 96 ? 10.647 6.981 -23.230 1.00 93.62 96 TRP A C 1
ATOM 795 O O . TRP A 1 96 ? 11.838 6.698 -23.368 1.00 93.62 96 TRP A O 1
ATOM 805 N N . VAL A 1 97 ? 9.692 6.415 -23.958 1.00 95.44 97 VAL A N 1
ATOM 806 C CA . VAL A 1 97 ? 9.939 5.386 -24.966 1.00 95.44 97 VAL A CA 1
ATOM 807 C C . VAL A 1 97 ? 9.203 5.701 -26.258 1.00 95.44 97 VAL A C 1
ATOM 809 O O . VAL A 1 97 ? 8.161 6.354 -26.251 1.00 95.44 97 VAL A O 1
ATOM 812 N N . ILE A 1 98 ? 9.752 5.208 -27.363 1.00 94.94 98 ILE A N 1
ATOM 813 C CA . ILE A 1 98 ? 9.073 5.125 -28.654 1.00 94.94 98 ILE A CA 1
ATOM 814 C C . ILE A 1 98 ? 8.563 3.696 -28.808 1.00 94.94 98 ILE A C 1
ATOM 816 O O . ILE A 1 98 ? 9.315 2.738 -28.599 1.00 94.94 98 ILE A O 1
ATOM 820 N N . VAL A 1 99 ? 7.286 3.572 -29.157 1.00 94.38 99 VAL A N 1
ATOM 821 C CA . VAL A 1 99 ? 6.621 2.292 -29.384 1.00 94.38 99 VAL A CA 1
ATOM 822 C C . VAL A 1 99 ? 6.818 1.849 -30.833 1.00 94.38 99 VAL A C 1
ATOM 824 O O . VAL A 1 99 ? 6.623 2.618 -31.768 1.00 94.38 99 VAL A O 1
ATOM 827 N N . HIS A 1 100 ? 7.191 0.588 -31.006 1.00 92.19 100 HIS A N 1
ATOM 828 C CA . HIS A 1 100 ? 7.369 -0.115 -32.272 1.00 92.19 100 HIS A CA 1
ATOM 829 C C . HIS A 1 100 ? 6.505 -1.378 -32.249 1.00 92.19 100 HIS A C 1
ATOM 831 O O . HIS A 1 100 ? 7.005 -2.489 -32.066 1.00 92.19 100 HIS A O 1
ATOM 837 N N . SER A 1 101 ? 5.190 -1.190 -32.353 1.00 85.19 101 SER A N 1
ATOM 838 C CA . SER A 1 101 ? 4.210 -2.279 -32.337 1.00 85.19 101 SER A CA 1
ATOM 839 C C . SER A 1 101 ? 3.396 -2.255 -33.619 1.00 85.19 101 SER A C 1
ATOM 841 O O . SER A 1 101 ? 2.646 -1.315 -33.868 1.00 85.19 101 SER A O 1
ATOM 843 N N . ASP A 1 102 ? 3.483 -3.338 -34.390 1.00 71.94 102 ASP A N 1
ATOM 844 C CA . ASP A 1 102 ? 2.723 -3.519 -35.634 1.00 71.94 102 ASP A CA 1
ATOM 845 C C . ASP A 1 102 ? 1.211 -3.722 -35.393 1.00 71.94 102 ASP A C 1
ATOM 847 O O . ASP A 1 102 ? 0.427 -3.799 -36.341 1.00 71.94 102 ASP A O 1
ATOM 851 N N . ASN A 1 103 ? 0.789 -3.813 -34.128 1.00 69.12 103 ASN A N 1
ATOM 852 C CA . ASN A 1 103 ? -0.601 -3.942 -33.708 1.00 69.12 103 ASN A CA 1
ATOM 853 C C . ASN A 1 103 ? -1.013 -2.759 -32.813 1.00 69.12 103 ASN A C 1
ATOM 855 O O . ASN A 1 103 ? -0.180 -2.122 -32.176 1.00 69.12 103 ASN A O 1
ATOM 859 N N . ASP A 1 104 ? -2.318 -2.484 -32.766 1.00 72.75 104 ASP A N 1
ATOM 860 C CA . ASP A 1 104 ? -2.968 -1.497 -31.883 1.00 72.75 104 ASP A CA 1
ATOM 861 C C . ASP A 1 104 ? -2.848 -0.008 -32.266 1.00 72.75 104 ASP A C 1
ATOM 863 O O . ASP A 1 104 ? -3.273 0.850 -31.499 1.00 72.75 104 ASP A O 1
ATOM 867 N N . ASN A 1 105 ? -2.381 0.319 -33.482 1.00 83.50 105 ASN A N 1
ATOM 868 C CA . ASN A 1 105 ? -2.177 1.707 -33.950 1.00 83.50 105 ASN A CA 1
ATOM 869 C C . ASN A 1 105 ? -1.255 2.533 -33.028 1.00 83.50 105 ASN A C 1
ATOM 871 O O . ASN A 1 105 ? -1.346 3.756 -33.009 1.00 83.50 105 ASN A O 1
ATOM 875 N N . THR A 1 106 ? -0.382 1.874 -32.265 1.00 86.62 106 THR A N 1
ATOM 876 C CA . THR A 1 106 ? 0.555 2.526 -31.341 1.00 86.62 106 THR A CA 1
ATOM 877 C C . THR A 1 106 ? 1.948 2.725 -31.946 1.00 86.62 106 THR A C 1
ATOM 879 O O . THR A 1 106 ? 2.794 3.331 -31.299 1.00 86.62 106 THR A O 1
ATOM 882 N N . ASP A 1 107 ? 2.215 2.222 -33.158 1.00 90.50 107 ASP A N 1
ATOM 883 C CA . ASP A 1 107 ? 3.521 2.368 -33.816 1.00 90.50 107 ASP A CA 1
ATOM 884 C C . ASP A 1 107 ? 3.932 3.838 -33.978 1.00 90.50 107 ASP A C 1
ATOM 886 O O . ASP A 1 107 ? 3.150 4.683 -34.415 1.00 90.50 107 ASP A O 1
ATOM 890 N N . GLY A 1 108 ? 5.178 4.135 -33.620 1.00 90.69 108 GLY A N 1
ATOM 891 C CA . GLY A 1 108 ? 5.770 5.467 -33.677 1.00 90.69 108 GLY A CA 1
ATOM 892 C C . GLY A 1 108 ? 5.311 6.425 -32.578 1.00 90.69 108 GLY A C 1
ATOM 893 O O . GLY A 1 108 ? 5.899 7.501 -32.460 1.00 90.69 108 GLY A O 1
ATOM 894 N N . HIS A 1 109 ? 4.315 6.060 -31.765 1.00 93.00 109 HIS A N 1
ATOM 895 C CA . HIS A 1 109 ? 3.878 6.906 -30.662 1.00 93.00 109 HIS A CA 1
ATOM 896 C C . HIS A 1 109 ? 4.907 6.924 -29.536 1.00 93.00 109 HIS A C 1
ATOM 898 O O . HIS A 1 109 ? 5.566 5.929 -29.219 1.00 93.00 109 HIS A O 1
ATOM 904 N N . GLU A 1 110 ? 5.010 8.086 -28.905 1.00 94.50 110 GLU A N 1
ATOM 905 C CA . GLU A 1 110 ? 5.796 8.262 -27.700 1.00 94.50 110 GLU A CA 1
ATOM 906 C C . GLU A 1 110 ? 4.923 8.019 -26.480 1.00 94.50 110 GLU A C 1
ATOM 908 O O . GLU A 1 110 ? 3.765 8.437 -26.411 1.00 94.50 110 GLU A O 1
ATOM 913 N N . GLY A 1 111 ? 5.500 7.364 -25.488 1.00 93.62 111 GLY A N 1
ATOM 914 C CA . GLY A 1 111 ? 4.817 7.135 -24.236 1.00 93.62 111 GLY A CA 1
ATOM 915 C C . GLY A 1 111 ? 5.776 7.125 -23.071 1.00 93.62 111 GLY A C 1
ATOM 916 O O . GLY A 1 111 ? 6.995 7.031 -23.222 1.00 93.62 111 GLY A O 1
ATOM 917 N N . LYS A 1 112 ? 5.195 7.227 -21.886 1.00 93.38 112 LYS A N 1
ATOM 918 C CA . LYS A 1 112 ? 5.926 7.157 -20.633 1.00 93.38 112 LYS A CA 1
ATOM 919 C C . LYS A 1 112 ? 5.740 5.778 -20.030 1.00 93.38 112 LYS A C 1
ATOM 921 O O . LYS A 1 112 ? 4.611 5.305 -19.880 1.00 93.38 112 LYS A O 1
ATOM 926 N N . VAL A 1 113 ? 6.843 5.132 -19.680 1.00 92.62 113 VAL A N 1
ATOM 927 C CA . VAL A 1 113 ? 6.826 3.845 -18.993 1.00 92.62 113 VAL A CA 1
ATOM 928 C C . VAL A 1 113 ? 6.163 4.044 -17.641 1.00 92.62 113 VAL A C 1
ATOM 930 O O . VAL A 1 113 ? 6.613 4.835 -16.810 1.00 92.62 113 VAL A O 1
ATOM 933 N N . TRP A 1 114 ? 5.082 3.309 -17.424 1.00 89.06 114 TRP A N 1
ATOM 934 C CA . TRP A 1 114 ? 4.416 3.229 -16.138 1.00 89.06 114 TRP A CA 1
ATOM 935 C C . TRP A 1 114 ? 5.113 2.198 -15.259 1.00 89.06 114 TRP A C 1
ATOM 937 O O . TRP A 1 114 ? 5.468 2.495 -14.119 1.00 89.06 114 TRP A O 1
ATOM 947 N N . LYS A 1 115 ? 5.301 0.976 -15.771 1.00 89.00 115 LYS A N 1
ATOM 948 C CA . LYS A 1 115 ? 5.956 -0.115 -15.041 1.00 89.00 115 LYS A CA 1
ATOM 949 C C . LYS A 1 115 ? 6.483 -1.211 -15.951 1.00 89.00 115 LYS A C 1
ATOM 951 O O . LYS A 1 115 ? 5.944 -1.449 -17.026 1.00 89.00 115 LYS A O 1
ATOM 956 N N . SER A 1 116 ? 7.466 -1.941 -15.440 1.00 90.06 116 SER A N 1
ATOM 957 C CA . SER A 1 116 ? 7.943 -3.201 -16.005 1.00 90.06 116 SER A CA 1
ATOM 958 C C . SER A 1 116 ? 7.588 -4.344 -15.064 1.00 90.06 116 SER A C 1
ATOM 960 O O . SER A 1 116 ? 7.720 -4.228 -13.847 1.00 90.06 116 SER A O 1
ATOM 962 N N . SER A 1 117 ? 7.105 -5.447 -15.623 1.00 88.38 117 SER A N 1
ATOM 963 C CA . SER A 1 117 ? 6.676 -6.625 -14.867 1.00 88.38 117 SER A CA 1
ATOM 964 C C . SER A 1 117 ? 6.980 -7.903 -15.643 1.00 88.38 117 SER A C 1
ATOM 966 O O . SER A 1 117 ? 7.255 -7.856 -16.840 1.00 88.38 117 SER A O 1
ATOM 968 N N . LYS A 1 118 ? 6.938 -9.058 -14.972 1.00 86.81 118 LYS A N 1
ATOM 969 C CA . LYS A 1 118 ? 6.994 -10.365 -15.637 1.00 86.81 118 LYS A CA 1
ATOM 970 C C . LYS A 1 118 ? 5.602 -10.965 -15.713 1.00 86.81 118 LYS A C 1
ATOM 972 O O . LYS A 1 118 ? 4.898 -11.016 -14.705 1.00 86.81 118 LYS A O 1
ATOM 977 N N . ASP A 1 119 ? 5.224 -11.447 -16.888 1.00 86.00 119 ASP A N 1
ATOM 978 C CA . ASP A 1 119 ? 4.009 -12.238 -17.036 1.00 86.00 119 ASP A CA 1
ATOM 979 C C . ASP A 1 119 ? 4.180 -13.660 -16.464 1.00 86.00 119 ASP A C 1
ATOM 981 O O . ASP A 1 119 ? 5.219 -14.032 -15.907 1.00 86.00 119 ASP A O 1
ATOM 985 N N . LYS A 1 120 ? 3.133 -14.482 -16.595 1.00 84.38 120 LYS A N 1
ATOM 986 C CA . LYS A 1 120 ? 3.119 -15.867 -16.094 1.00 84.38 120 LYS A CA 1
ATOM 987 C C . LYS A 1 120 ? 4.152 -16.771 -16.771 1.00 84.38 120 LYS A C 1
ATOM 989 O O . LYS A 1 120 ? 4.535 -17.777 -16.177 1.00 84.38 120 LYS A O 1
ATOM 994 N N . ASP A 1 121 ? 4.584 -16.417 -17.977 1.00 88.56 121 ASP A N 1
ATOM 995 C CA . ASP A 1 121 ? 5.577 -17.145 -18.764 1.00 88.56 121 ASP A CA 1
ATOM 996 C C . ASP A 1 121 ? 6.999 -16.590 -18.540 1.00 88.56 121 ASP A C 1
ATOM 998 O O . ASP A 1 121 ? 7.969 -17.091 -19.111 1.00 88.56 121 ASP A O 1
ATOM 1002 N N . GLY A 1 122 ? 7.140 -15.577 -17.677 1.00 84.38 122 GLY A N 1
ATOM 1003 C CA . GLY A 1 122 ? 8.404 -14.933 -17.337 1.00 84.38 122 GLY A CA 1
ATOM 1004 C C . GLY A 1 122 ? 8.878 -13.904 -18.362 1.00 84.38 122 GLY A C 1
ATOM 1005 O O . GLY A 1 122 ? 10.016 -13.440 -18.251 1.00 84.38 122 GLY A O 1
ATOM 1006 N N . ARG A 1 123 ? 8.040 -13.539 -19.341 1.00 88.12 123 ARG A N 1
ATOM 1007 C CA . ARG A 1 123 ? 8.351 -12.491 -20.318 1.00 88.12 123 ARG A CA 1
ATOM 1008 C C . ARG A 1 123 ? 8.194 -11.130 -19.674 1.00 88.12 123 ARG A C 1
ATOM 1010 O O . ARG A 1 123 ? 7.283 -10.918 -18.874 1.00 88.12 123 ARG A O 1
ATOM 1017 N N . ILE A 1 124 ? 9.086 -10.215 -20.027 1.00 89.94 124 ILE A N 1
ATOM 1018 C CA . ILE A 1 124 ? 9.028 -8.851 -19.520 1.00 89.94 124 ILE A CA 1
ATOM 1019 C C . ILE A 1 124 ? 7.988 -8.088 -20.331 1.00 89.94 124 ILE A C 1
ATOM 1021 O O . ILE A 1 124 ? 8.087 -7.991 -21.552 1.00 89.94 124 ILE A O 1
ATOM 1025 N N . ARG A 1 125 ? 6.987 -7.566 -19.625 1.00 92.81 125 ARG A N 1
ATOM 1026 C CA . ARG A 1 125 ? 5.948 -6.696 -20.162 1.00 92.81 125 ARG A CA 1
ATOM 1027 C C . ARG A 1 125 ? 6.122 -5.310 -19.576 1.00 92.81 125 ARG A C 1
ATOM 1029 O O . ARG A 1 125 ? 6.196 -5.155 -18.354 1.00 92.81 125 ARG A O 1
ATOM 1036 N N . VAL A 1 126 ? 6.158 -4.325 -20.457 1.00 93.94 126 VAL A N 1
ATOM 1037 C CA . VAL A 1 126 ? 6.307 -2.919 -20.107 1.00 93.94 126 VAL A CA 1
ATOM 1038 C C . VAL A 1 126 ? 4.977 -2.233 -20.372 1.00 93.94 126 VAL A C 1
ATOM 1040 O O . VAL A 1 126 ? 4.486 -2.224 -21.498 1.00 93.94 126 VAL A O 1
ATOM 1043 N N . GLU A 1 127 ? 4.364 -1.705 -19.321 1.00 93.62 127 GLU A N 1
ATOM 1044 C CA . GLU A 1 127 ? 3.176 -0.871 -19.437 1.00 93.62 127 GLU A CA 1
ATOM 1045 C C . GLU A 1 127 ? 3.603 0.551 -19.775 1.00 93.62 127 GLU A C 1
ATOM 1047 O O . GLU A 1 127 ? 4.370 1.166 -19.031 1.00 93.62 127 GLU A O 1
ATOM 1052 N N . VAL A 1 128 ? 3.103 1.066 -20.891 1.00 94.06 128 VAL A N 1
ATOM 1053 C CA . VAL A 1 128 ? 3.416 2.404 -21.389 1.00 94.06 128 VAL A CA 1
ATOM 1054 C C . VAL A 1 128 ? 2.118 3.182 -21.525 1.00 94.06 128 VAL A C 1
ATOM 1056 O O . VAL A 1 128 ? 1.169 2.711 -22.151 1.00 94.06 128 VAL A O 1
ATOM 1059 N N . PHE A 1 129 ? 2.081 4.373 -20.931 1.00 93.25 129 PHE A N 1
ATOM 1060 C CA . PHE A 1 129 ? 0.997 5.327 -21.118 1.00 93.25 129 PHE A CA 1
ATOM 1061 C C . PHE A 1 129 ? 1.319 6.240 -22.300 1.00 93.25 129 PHE A C 1
ATOM 1063 O O . PHE A 1 129 ? 2.357 6.904 -22.306 1.00 93.25 129 PHE A O 1
ATOM 1070 N N . ILE A 1 130 ? 0.429 6.269 -23.287 1.00 92.94 130 ILE A N 1
ATOM 1071 C CA . ILE A 1 130 ? 0.556 7.087 -24.493 1.00 92.94 130 ILE A CA 1
ATOM 1072 C C . ILE A 1 130 ? -0.461 8.218 -24.374 1.00 92.94 130 ILE A C 1
ATOM 1074 O O . ILE A 1 130 ? -1.667 7.994 -24.482 1.00 92.94 130 ILE A O 1
ATOM 1078 N N . GLU A 1 131 ? 0.032 9.433 -24.136 1.00 89.38 131 GLU A N 1
ATOM 1079 C CA . GLU A 1 131 ? -0.813 10.605 -23.879 1.00 89.38 131 GLU A CA 1
ATOM 1080 C C . GLU A 1 131 ? -1.703 10.940 -25.084 1.00 89.38 131 GLU A C 1
ATOM 1082 O O . GLU A 1 131 ? -2.892 11.195 -24.915 1.00 89.38 131 GLU A O 1
ATOM 1087 N N . GLU A 1 132 ? -1.167 10.835 -26.304 1.00 90.31 132 GLU A N 1
ATOM 1088 C CA . GLU A 1 132 ? -1.904 11.095 -27.551 1.00 90.31 132 GLU A CA 1
ATOM 1089 C C . GLU A 1 132 ? -3.105 10.162 -27.764 1.00 90.31 132 GLU A C 1
ATOM 1091 O O . GLU A 1 132 ? -4.052 10.523 -28.464 1.00 90.31 132 GLU A O 1
ATOM 1096 N N . LEU A 1 133 ? -3.069 8.968 -27.168 1.00 91.00 133 LEU A N 1
ATOM 1097 C CA . LEU A 1 133 ? -4.123 7.960 -27.273 1.00 91.00 133 LEU A CA 1
ATOM 1098 C C . LEU A 1 133 ? -4.958 7.846 -25.986 1.00 91.00 133 LEU A C 1
ATOM 1100 O O . LEU A 1 133 ? -5.849 7.000 -25.919 1.00 91.00 133 LEU A O 1
ATOM 1104 N N . GLU A 1 134 ? -4.674 8.679 -24.977 1.00 90.69 134 GLU A N 1
ATOM 1105 C CA . GLU A 1 134 ? -5.339 8.706 -23.668 1.00 90.69 134 GLU A CA 1
ATOM 1106 C C . GLU A 1 134 ? -5.472 7.312 -23.012 1.00 90.69 134 GLU A C 1
ATOM 1108 O O . GLU A 1 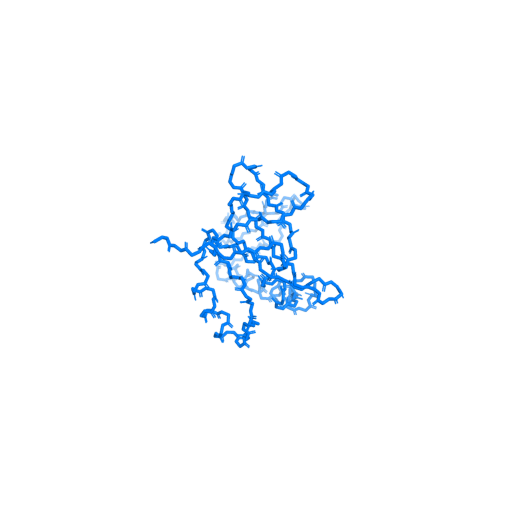134 ? -6.498 6.981 -22.411 1.00 90.69 134 GLU A O 1
ATOM 1113 N N . GLY A 1 135 ? -4.436 6.470 -23.116 1.00 91.06 135 GLY A N 1
ATOM 1114 C CA . GLY A 1 135 ? -4.498 5.087 -22.635 1.00 91.06 135 GLY A CA 1
ATOM 1115 C C . GLY A 1 135 ? -3.150 4.468 -22.275 1.00 91.06 135 GLY A C 1
ATOM 1116 O O . GLY A 1 135 ? -2.091 5.043 -22.531 1.00 91.06 135 GLY A O 1
ATOM 1117 N N . SER A 1 136 ? -3.199 3.278 -21.667 1.00 91.50 136 SER A N 1
ATOM 1118 C CA . SER A 1 136 ? -2.025 2.438 -21.417 1.00 91.50 136 SER A CA 1
ATOM 1119 C C . SER A 1 136 ? -2.123 1.096 -22.136 1.00 91.50 136 SER A C 1
ATOM 1121 O O . SER A 1 136 ? -3.197 0.497 -22.243 1.00 91.50 136 SER A O 1
ATOM 1123 N N . TRP A 1 137 ? -0.977 0.621 -22.618 1.00 93.75 137 TRP A N 1
ATOM 1124 C CA . TRP A 1 137 ? -0.829 -0.662 -23.299 1.00 93.75 137 TRP A CA 1
ATOM 1125 C C . TRP A 1 137 ? 0.388 -1.405 -22.761 1.00 93.75 137 TRP A C 1
ATOM 1127 O O . TRP A 1 137 ? 1.338 -0.803 -22.261 1.00 93.75 137 TRP A O 1
ATOM 1137 N N . LEU A 1 138 ? 0.341 -2.733 -22.850 1.00 93.25 138 LEU A N 1
ATOM 1138 C CA . LEU A 1 138 ? 1.444 -3.606 -22.471 1.00 93.25 138 LEU A CA 1
ATOM 1139 C C . LEU A 1 138 ? 2.220 -3.999 -23.718 1.00 93.25 138 LEU A C 1
ATOM 1141 O O . LEU A 1 138 ? 1.648 -4.630 -24.602 1.00 93.25 138 LEU A O 1
ATOM 1145 N N . PHE A 1 139 ? 3.524 -3.770 -23.710 1.00 93.88 139 PHE A N 1
ATOM 1146 C CA . PHE A 1 139 ? 4.435 -4.110 -24.802 1.00 93.88 139 PHE A CA 1
ATOM 1147 C C . PHE A 1 139 ? 5.485 -5.122 -24.348 1.00 93.88 139 PHE A C 1
ATOM 1149 O O . PHE A 1 139 ? 5.795 -5.214 -23.156 1.00 93.88 139 PHE A O 1
ATOM 1156 N N . ASP A 1 140 ? 6.023 -5.897 -25.284 1.00 92.75 140 ASP A N 1
ATOM 1157 C CA . ASP A 1 140 ? 7.273 -6.624 -25.072 1.00 92.75 140 ASP A CA 1
ATOM 1158 C C . ASP A 1 140 ? 8.463 -5.654 -25.137 1.00 92.75 140 ASP A C 1
ATOM 1160 O O . ASP A 1 140 ? 8.452 -4.653 -25.850 1.00 92.75 140 ASP A O 1
ATOM 1164 N N . GLU A 1 141 ? 9.554 -5.969 -24.436 1.00 91.31 141 GLU A N 1
ATOM 1165 C CA . GLU A 1 141 ? 10.756 -5.117 -24.42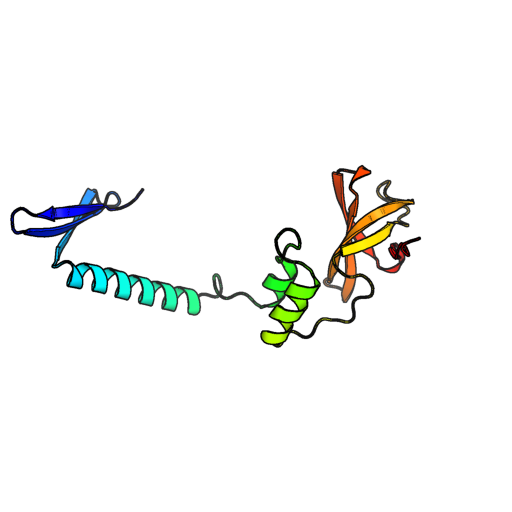5 1.00 91.31 141 GLU A CA 1
ATOM 1166 C C . GLU A 1 141 ? 11.387 -4.884 -25.808 1.00 91.31 141 GLU A C 1
ATOM 1168 O O . GLU A 1 141 ? 12.135 -3.921 -25.990 1.00 91.31 141 GLU A O 1
ATOM 1173 N N . SER A 1 142 ? 11.142 -5.786 -26.764 1.00 91.44 142 SER A N 1
ATOM 1174 C CA . SER A 1 142 ? 11.613 -5.667 -28.148 1.00 91.44 142 SER A CA 1
ATOM 1175 C C . SER A 1 142 ? 10.823 -4.654 -28.972 1.00 91.44 142 SER A C 1
ATOM 1177 O O . SER A 1 142 ? 11.306 -4.232 -30.017 1.00 91.44 142 SER A O 1
ATOM 1179 N N . GLU A 1 143 ? 9.628 -4.286 -28.515 1.00 93.25 143 GLU A N 1
ATOM 1180 C CA . GLU A 1 143 ? 8.720 -3.342 -29.174 1.00 93.25 143 GLU A CA 1
ATOM 1181 C C . GLU A 1 143 ? 8.952 -1.908 -28.688 1.00 93.25 143 GLU A C 1
ATOM 1183 O O . GLU A 1 143 ? 8.204 -1.008 -29.045 1.00 93.25 143 GLU A O 1
ATOM 1188 N N . LEU A 1 144 ? 9.965 -1.672 -27.849 1.00 94.19 144 LEU A N 1
ATOM 1189 C CA . LEU A 1 144 ? 10.225 -0.371 -27.245 1.00 94.19 144 LEU A CA 1
ATOM 1190 C C . LEU A 1 144 ? 11.681 0.050 -27.429 1.00 94.19 144 LEU A C 1
ATOM 1192 O O . LEU A 1 144 ? 12.617 -0.743 -27.268 1.00 94.19 144 LEU A O 1
ATOM 1196 N N . THR A 1 145 ? 11.871 1.344 -27.659 1.00 94.81 145 THR A N 1
ATOM 1197 C CA . THR A 1 145 ? 13.185 1.991 -27.617 1.00 94.81 145 THR A CA 1
ATOM 1198 C C . THR A 1 145 ? 13.139 3.130 -26.614 1.00 94.81 145 THR A C 1
ATOM 1200 O O . THR A 1 145 ? 12.196 3.916 -26.635 1.00 94.81 145 THR A O 1
ATOM 1203 N N . ILE A 1 146 ? 14.143 3.232 -25.735 1.00 93.19 146 ILE A N 1
ATOM 1204 C CA . ILE A 1 146 ? 14.285 4.407 -24.865 1.00 93.19 146 ILE A CA 1
ATOM 1205 C C . ILE A 1 146 ? 14.474 5.620 -25.767 1.00 93.19 146 ILE A C 1
ATOM 1207 O O . ILE A 1 146 ? 15.350 5.634 -26.633 1.00 93.19 146 ILE A O 1
ATOM 1211 N N . LYS A 1 147 ? 13.626 6.624 -25.575 1.00 90.94 147 LYS A N 1
ATOM 1212 C CA . LYS A 1 147 ? 13.804 7.920 -26.199 1.00 90.94 147 LYS A CA 1
ATOM 1213 C C . LYS A 1 147 ? 14.923 8.611 -25.430 1.00 90.94 147 LYS A C 1
ATOM 1215 O O . LYS A 1 147 ? 14.691 9.114 -24.334 1.00 90.94 147 LYS A O 1
ATOM 1220 N N . ASP A 1 1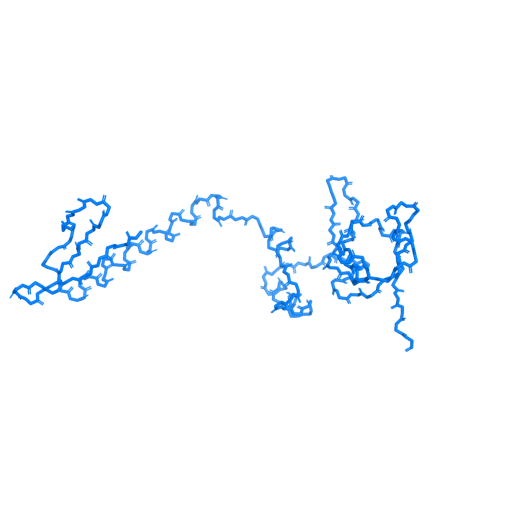48 ? 16.133 8.589 -25.980 1.00 75.44 148 ASP A N 1
ATOM 1221 C CA . ASP A 1 148 ? 17.211 9.436 -25.473 1.00 75.44 148 ASP A CA 1
ATOM 1222 C C . ASP A 1 148 ? 16.697 10.888 -25.448 1.00 75.44 148 ASP A C 1
ATOM 1224 O O . ASP A 1 148 ? 16.116 11.362 -26.434 1.00 75.44 148 ASP A O 1
ATOM 1228 N N . GLU A 1 149 ? 16.844 11.586 -24.315 1.00 57.12 149 GLU A N 1
ATOM 1229 C CA . GLU A 1 149 ? 16.596 13.030 -24.294 1.00 57.12 149 GLU A CA 1
ATOM 1230 C C . GLU A 1 149 ? 17.528 13.702 -25.325 1.00 57.12 149 GLU A C 1
ATOM 1232 O O . GLU A 1 149 ? 18.697 13.316 -25.421 1.00 57.12 149 GLU A O 1
ATOM 1237 N N . PRO A 1 150 ? 17.028 14.661 -26.126 1.00 45.41 150 PRO A N 1
ATOM 1238 C CA . PRO A 1 150 ? 17.842 15.380 -27.106 1.00 45.41 150 PRO A CA 1
ATOM 1239 C C . PRO A 1 150 ? 18.996 16.179 -26.484 1.00 45.41 150 PRO A C 1
ATOM 1241 O O . PRO A 1 150 ? 18.842 16.688 -25.350 1.00 45.41 150 PRO A O 1
#

pLDDT: mean 90.93, std 7.8, range [45.41, 98.31]

Solvent-accessible surface area (backbone atoms only — not comparable to full-atom values): 8894 Å² total; per-residue (Å²): 130,75,60,50,76,44,77,42,98,87,71,29,33,29,32,39,30,66,88,74,76,38,75,79,46,68,80,27,50,73,65,57,49,50,48,54,51,52,51,49,53,52,52,49,51,53,49,40,75,70,33,68,88,68,53,67,64,67,66,54,54,70,71,66,64,61,71,91,85,42,54,56,69,58,47,54,54,53,40,42,76,73,70,49,77,81,73,93,60,94,60,48,50,70,41,44,28,37,31,54,38,101,58,88,88,43,50,75,38,60,25,37,29,62,39,61,46,65,50,97,88,65,49,57,36,36,33,31,36,24,71,95,74,74,44,72,49,77,37,50,68,89,31,50,42,77,53,75,80,130

Nearest PDB structures (foldseek):
  4bb7-assembly2_C  TM=7.000E-01  e=2.279E-02  Saccharomyces cerevisiae
  5z8n-assembly2_B  TM=6.915E-01  e=7.903E-02  Arabidopsis thaliana
  1w4s-assembly1_A  TM=7.402E-01  e=1.472E-01  Gallus gallus
  4bb7-assembly1_B  TM=7.013E-01  e=4.244E-02  Saccharomyces cerevisiae
  7cce-assembly1_A  TM=7.252E-01  e=2.590E-01  Arabidopsis thaliana

Secondary structure (DSSP, 8-state):
---EEEE-TTS-EEEEETTTTEEEEEEE-HHHHHHHHHHHHHHHHHHHHH-TTTS--THHHHHH--TTSS-HHHHHHHHHHTT------SS-TT-EEEE--SSTT-TT-EEEEEEEEE-TTS-EEEEEEEGGGTEEEEEEGGGEEE----

Foldseek 3Di:
DFWDWDQDPVRAIWIQGPVVRGTDGDRHHPVRVVVVVVVVVVVVVVVLVVDCVNDDDCVVVVVPDWCPVPPQVRVCVVVVVVVDDDDPDPAGQQFKKAFQDPPDPRHRFIWGFGDWDADPVRFIWTWTQGVVVRDIDTDGPVRIDGDDDD

Mean predicted aligned error: 7.1 Å

Radius of gyration: 25.69 Å; Cα contacts (8 Å, |Δi|>4): 201; chains: 1; bounding box: 49×32×72 Å